Protein AF-A0A536YY60-F1 (afdb_monomer)

Sequence (76 aa):
MSARAETRLWLAQRASAAVLALCVAVHLATMIIAVHGGLSAADLLGRTRGSAGWAAFYGVFVLAVAIHAPIGLRTV

Structure (mmCIF, N/CA/C/O backbone):
data_AF-A0A536YY60-F1
#
_entry.id   AF-A0A536YY60-F1
#
loop_
_atom_site.group_PDB
_atom_site.id
_atom_site.type_symbol
_atom_site.label_atom_id
_atom_site.label_alt_id
_atom_site.label_comp_id
_atom_site.label_asym_id
_atom_site.label_entity_id
_atom_site.label_seq_id
_atom_site.pdbx_PDB_ins_code
_atom_site.Cartn_x
_atom_site.Cartn_y
_atom_site.Cartn_z
_atom_site.occupancy
_atom_site.B_iso_or_equiv
_atom_site.auth_seq_id
_atom_site.auth_comp_id
_atom_site.auth_asym_id
_atom_site.auth_atom_id
_atom_site.pdbx_PDB_model_num
ATOM 1 N N . MET A 1 1 ? -19.102 0.766 20.654 1.00 75.19 1 MET A N 1
ATOM 2 C CA . MET A 1 1 ? -19.053 -0.340 19.664 1.00 75.19 1 MET A CA 1
ATOM 3 C C . MET A 1 1 ? -19.129 -1.667 20.409 1.00 75.19 1 MET A C 1
ATOM 5 O O . MET A 1 1 ? -18.748 -1.700 21.567 1.00 75.19 1 MET A O 1
ATOM 9 N N . SER A 1 2 ? -19.633 -2.746 19.801 1.00 93.75 2 SER A N 1
ATOM 10 C CA . SER A 1 2 ? -19.585 -4.074 20.442 1.00 93.75 2 SER A CA 1
ATOM 11 C C . SER A 1 2 ? -18.147 -4.603 20.478 1.00 93.75 2 SER A C 1
ATOM 13 O O . SER A 1 2 ? -17.422 -4.416 19.500 1.00 93.75 2 SER A O 1
ATOM 15 N N . ALA A 1 3 ? -17.770 -5.336 21.533 1.00 92.81 3 ALA A N 1
ATOM 16 C CA . ALA A 1 3 ? -16.467 -6.003 21.643 1.00 92.81 3 ALA A CA 1
ATOM 17 C C . ALA A 1 3 ? -16.126 -6.835 20.391 1.00 92.81 3 ALA A C 1
ATOM 19 O O . ALA A 1 3 ? -15.011 -6.782 19.882 1.00 92.81 3 ALA A O 1
ATOM 20 N N . ARG A 1 4 ? -17.121 -7.516 19.802 1.00 95.31 4 ARG A N 1
ATOM 21 C CA . ARG A 1 4 ? -16.948 -8.274 18.549 1.00 95.31 4 ARG A CA 1
ATOM 22 C C . ARG A 1 4 ? -16.529 -7.390 17.369 1.00 95.31 4 ARG A C 1
ATOM 24 O O . ARG A 1 4 ? -15.729 -7.812 16.539 1.00 95.31 4 ARG A O 1
ATOM 31 N N . ALA A 1 5 ? -17.083 -6.182 17.265 1.00 94.44 5 ALA A N 1
ATOM 32 C CA . ALA A 1 5 ? -16.749 -5.248 16.191 1.00 94.44 5 ALA A CA 1
ATOM 33 C C . ALA A 1 5 ? -15.324 -4.702 16.356 1.00 94.44 5 ALA A C 1
ATOM 35 O O . ALA A 1 5 ? -14.592 -4.576 15.377 1.00 94.44 5 ALA A O 1
ATOM 36 N N . GLU A 1 6 ? -14.910 -4.444 17.593 1.00 94.62 6 GLU A N 1
ATOM 37 C CA . GLU A 1 6 ? -13.561 -3.983 17.906 1.00 94.62 6 GLU A CA 1
ATOM 38 C C . GLU A 1 6 ? -12.503 -5.055 17.617 1.00 94.62 6 GLU A C 1
ATOM 40 O O . GLU A 1 6 ? -11.509 -4.764 16.949 1.00 94.62 6 GLU A O 1
ATOM 45 N N . THR A 1 7 ? -12.770 -6.315 17.983 1.00 96.62 7 THR A N 1
ATOM 46 C CA . THR A 1 7 ? -11.918 -7.456 17.613 1.00 96.62 7 THR A CA 1
ATOM 47 C C . THR A 1 7 ? -11.759 -7.579 16.097 1.00 96.62 7 THR A C 1
ATOM 49 O O . THR A 1 7 ? -10.648 -7.783 15.608 1.00 96.62 7 THR A O 1
ATOM 52 N N . ARG A 1 8 ? -12.844 -7.417 15.324 1.00 96.88 8 ARG A N 1
ATOM 53 C CA . ARG A 1 8 ? -12.786 -7.464 13.852 1.00 96.88 8 ARG A CA 1
ATOM 54 C C . ARG A 1 8 ? -11.921 -6.349 13.271 1.00 96.88 8 ARG A C 1
ATOM 56 O O . ARG A 1 8 ? -11.117 -6.622 12.386 1.00 96.88 8 ARG A O 1
ATOM 63 N N . LEU A 1 9 ? -12.065 -5.120 13.765 1.00 96.56 9 LEU A N 1
ATOM 64 C CA . LEU A 1 9 ? -11.247 -3.990 13.314 1.00 96.56 9 LEU A CA 1
ATOM 65 C C . LEU A 1 9 ? -9.772 -4.175 13.666 1.00 96.56 9 LEU A C 1
ATOM 67 O O . LEU A 1 9 ? -8.905 -3.890 12.847 1.00 96.56 9 LEU A O 1
ATOM 71 N N . TRP A 1 10 ? -9.479 -4.702 14.852 1.00 96.50 10 TRP A N 1
ATOM 72 C CA . TRP A 1 10 ? -8.114 -5.020 15.259 1.00 96.50 10 TRP A CA 1
ATOM 73 C C . TRP A 1 10 ? -7.478 -6.103 14.373 1.00 96.50 10 TRP A C 1
ATOM 75 O O . TRP A 1 10 ? -6.331 -5.959 13.945 1.00 96.50 10 TRP A O 1
ATOM 85 N N . LEU A 1 11 ? -8.230 -7.159 14.040 1.00 98.31 11 LEU A N 1
ATOM 86 C CA . LEU A 1 11 ? -7.771 -8.199 13.115 1.00 98.31 11 LEU A CA 1
ATOM 87 C C . LEU A 1 11 ? -7.537 -7.631 11.713 1.00 98.31 11 LEU A C 1
ATOM 89 O O . LEU A 1 11 ? -6.482 -7.875 11.130 1.00 98.31 11 LEU A O 1
ATOM 93 N N . ALA A 1 12 ? -8.483 -6.839 11.200 1.00 98.12 12 ALA A N 1
ATOM 94 C CA . ALA A 1 12 ? -8.362 -6.182 9.902 1.00 98.12 12 ALA A CA 1
ATOM 95 C C . ALA A 1 12 ? -7.129 -5.268 9.840 1.00 98.12 12 ALA A C 1
ATOM 97 O O . ALA A 1 12 ? -6.401 -5.303 8.848 1.00 98.12 12 ALA A O 1
ATOM 98 N N . GLN A 1 13 ? -6.838 -4.522 10.911 1.00 98.31 13 GLN A N 1
ATOM 99 C CA . GLN A 1 13 ? -5.656 -3.664 11.003 1.00 98.31 13 GLN A CA 1
ATOM 100 C C . GLN A 1 13 ? -4.351 -4.451 10.880 1.00 98.31 13 GLN A C 1
ATOM 102 O O . GLN A 1 13 ? -3.467 -4.069 10.119 1.00 98.31 13 GLN A O 1
ATOM 107 N N . ARG A 1 14 ? -4.228 -5.566 11.607 1.00 98.44 14 ARG A N 1
ATOM 108 C CA . ARG A 1 14 ? -3.011 -6.397 11.607 1.00 98.44 14 ARG A CA 1
ATOM 109 C C . ARG A 1 14 ? -2.824 -7.152 10.300 1.00 98.44 14 ARG A C 1
ATOM 111 O O . ARG A 1 14 ? -1.712 -7.209 9.786 1.00 98.44 14 ARG A O 1
ATOM 118 N N . ALA A 1 15 ? -3.903 -7.712 9.759 1.00 98.62 15 ALA A N 1
ATOM 119 C CA . ALA A 1 15 ? -3.853 -8.434 8.494 1.00 98.62 15 ALA A CA 1
ATOM 120 C C . ALA A 1 15 ? -3.474 -7.494 7.341 1.00 98.62 15 ALA A C 1
ATOM 122 O O . ALA A 1 15 ? -2.543 -7.787 6.594 1.00 98.62 15 ALA A O 1
ATOM 123 N N . SER A 1 16 ? -4.134 -6.335 7.238 1.00 98.56 16 SER A N 1
ATOM 124 C 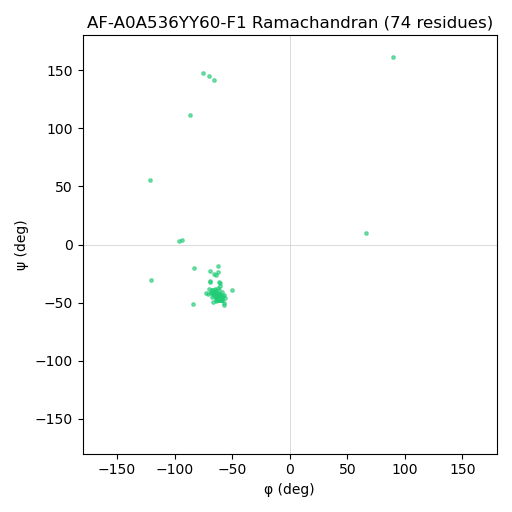CA . SER A 1 16 ? -3.793 -5.326 6.227 1.00 98.56 16 SER A CA 1
ATOM 125 C C . SER A 1 16 ? -2.370 -4.787 6.398 1.00 98.56 16 SER A C 1
ATOM 127 O O . SER A 1 16 ? -1.675 -4.628 5.400 1.00 98.56 16 SER A O 1
ATOM 129 N N . ALA A 1 17 ? -1.890 -4.598 7.633 1.00 98.56 17 ALA A N 1
ATOM 130 C CA . ALA A 1 17 ? -0.505 -4.203 7.896 1.00 98.56 17 ALA A CA 1
ATOM 131 C C . ALA A 1 17 ? 0.509 -5.235 7.379 1.00 98.56 17 ALA A C 1
ATOM 133 O O . ALA A 1 17 ? 1.483 -4.865 6.730 1.00 98.56 17 ALA A O 1
ATOM 134 N N . ALA A 1 18 ? 0.273 -6.527 7.631 1.00 98.69 18 ALA A N 1
ATOM 135 C CA . ALA A 1 18 ? 1.149 -7.599 7.158 1.00 98.69 18 ALA A CA 1
ATOM 136 C C . ALA A 1 18 ? 1.191 -7.667 5.622 1.00 98.69 18 ALA A C 1
ATOM 138 O O . ALA A 1 18 ? 2.267 -7.802 5.038 1.00 98.69 18 ALA A O 1
ATOM 139 N N . VAL A 1 19 ? 0.035 -7.511 4.966 1.00 98.69 19 VAL A N 1
ATOM 140 C CA . VAL A 1 19 ? -0.050 -7.437 3.500 1.00 98.69 19 VAL A CA 1
ATOM 141 C C . VAL A 1 19 ? 0.707 -6.218 2.973 1.00 98.69 19 VAL A C 1
ATOM 143 O O . VAL A 1 19 ? 1.527 -6.363 2.070 1.00 98.69 19 VAL A O 1
ATOM 146 N N . LEU A 1 20 ? 0.497 -5.035 3.558 1.00 98.75 20 LEU A N 1
ATOM 147 C CA . LEU A 1 20 ? 1.198 -3.812 3.157 1.00 98.75 20 LEU A CA 1
ATOM 148 C C . LEU A 1 20 ? 2.710 -3.935 3.337 1.00 98.75 20 LEU A C 1
ATOM 150 O O . LEU A 1 20 ? 3.446 -3.543 2.439 1.00 98.75 20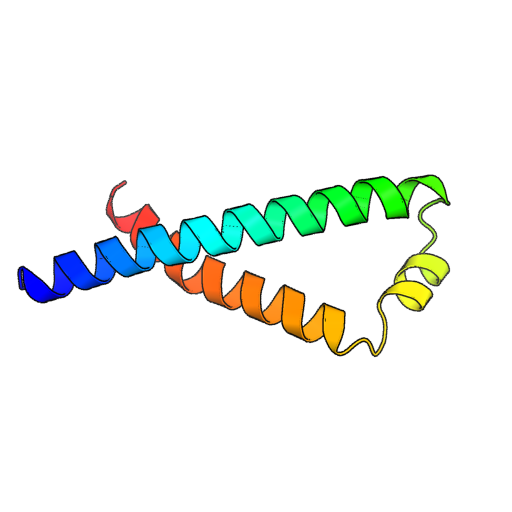 LEU A O 1
ATOM 154 N N . ALA A 1 21 ? 3.177 -4.515 4.444 1.00 98.69 21 ALA A N 1
ATOM 155 C CA . ALA A 1 21 ? 4.599 -4.741 4.678 1.00 98.69 21 ALA A CA 1
ATOM 156 C C . ALA A 1 21 ? 5.221 -5.609 3.572 1.00 98.69 21 ALA A C 1
ATOM 158 O O . ALA A 1 21 ? 6.264 -5.252 3.020 1.00 98.69 21 ALA A O 1
ATOM 159 N N . LEU A 1 22 ? 4.549 -6.702 3.189 1.00 98.62 22 LEU A N 1
ATOM 160 C CA . LEU A 1 22 ? 4.989 -7.549 2.081 1.00 98.62 22 LEU A CA 1
ATOM 161 C C . LEU A 1 22 ? 4.974 -6.790 0.749 1.00 98.62 22 LEU A C 1
ATOM 163 O O . LEU A 1 22 ? 5.959 -6.829 0.011 1.00 98.62 22 LEU A O 1
ATOM 167 N N . CYS A 1 23 ? 3.886 -6.083 0.438 1.00 98.56 23 CYS A N 1
ATOM 168 C CA . CYS A 1 23 ? 3.795 -5.328 -0.806 1.00 98.56 23 CYS A CA 1
ATOM 169 C C . CYS A 1 23 ? 4.873 -4.240 -0.887 1.00 98.56 23 CYS A C 1
ATOM 171 O O . CYS A 1 23 ? 5.498 -4.099 -1.932 1.00 98.56 23 CYS A O 1
ATOM 173 N N . VAL A 1 24 ? 5.143 -3.506 0.195 1.00 98.44 24 VAL A N 1
ATOM 174 C CA . VAL A 1 24 ? 6.211 -2.494 0.239 1.00 98.44 24 VAL A CA 1
ATOM 175 C C . VAL A 1 24 ? 7.577 -3.135 0.008 1.00 98.44 24 VAL A C 1
ATOM 177 O O . VAL A 1 24 ? 8.353 -2.613 -0.790 1.00 98.44 24 VAL A O 1
ATOM 180 N N . ALA A 1 25 ? 7.862 -4.283 0.630 1.00 98.50 25 ALA A N 1
ATOM 181 C CA . ALA A 1 25 ? 9.119 -4.997 0.416 1.00 98.50 25 ALA A CA 1
ATOM 182 C C . ALA A 1 25 ? 9.297 -5.425 -1.053 1.00 98.50 25 ALA A C 1
ATOM 184 O O . ALA A 1 25 ? 10.336 -5.151 -1.654 1.00 98.50 25 ALA A O 1
ATOM 185 N N . VAL A 1 26 ? 8.269 -6.033 -1.656 1.00 97.62 26 VAL A N 1
ATOM 186 C CA . VAL A 1 26 ? 8.279 -6.438 -3.075 1.00 97.62 26 VAL A CA 1
ATOM 187 C C . VAL A 1 26 ? 8.410 -5.226 -3.998 1.00 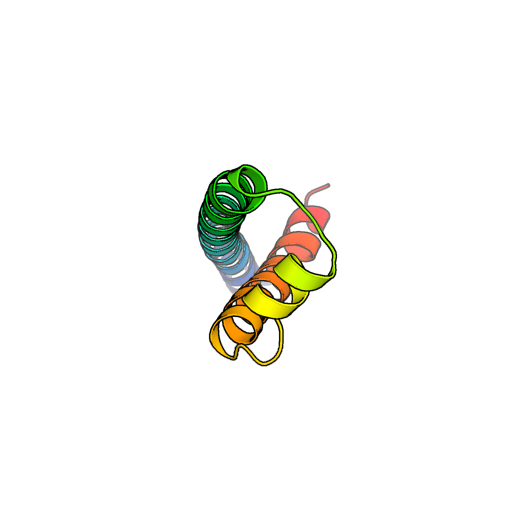97.62 26 VAL A C 1
ATOM 189 O O . VAL A 1 26 ? 9.193 -5.253 -4.950 1.00 97.62 26 VAL A O 1
ATOM 192 N N . HIS A 1 27 ? 7.674 -4.150 -3.715 1.00 96.06 27 HIS A N 1
ATOM 193 C CA . HIS A 1 27 ? 7.726 -2.915 -4.489 1.00 96.06 27 HIS A CA 1
ATOM 194 C C . HIS A 1 27 ? 9.128 -2.304 -4.457 1.00 96.06 27 HIS A C 1
ATOM 196 O O . HIS A 1 27 ? 9.683 -1.980 -5.505 1.00 96.06 27 HIS A O 1
ATOM 202 N N . LEU A 1 28 ? 9.729 -2.203 -3.270 1.00 96.38 28 LEU A N 1
ATOM 203 C CA . LEU A 1 28 ? 11.058 -1.630 -3.100 1.00 96.38 28 LEU A CA 1
ATOM 204 C C . LEU A 1 28 ? 12.133 -2.490 -3.774 1.00 96.38 28 LEU A C 1
ATOM 206 O O . LEU A 1 28 ? 12.964 -1.954 -4.501 1.00 96.38 28 LEU A O 1
ATOM 210 N N . ALA A 1 29 ? 12.084 -3.815 -3.602 1.00 95.62 29 ALA A N 1
ATOM 211 C CA . ALA A 1 29 ? 12.994 -4.733 -4.286 1.00 95.62 29 ALA A CA 1
ATOM 212 C C . ALA A 1 29 ? 12.894 -4.592 -5.814 1.00 95.62 29 ALA A C 1
ATOM 214 O O . ALA A 1 29 ? 13.912 -4.487 -6.498 1.00 95.62 29 ALA A O 1
ATOM 215 N N . THR A 1 30 ? 11.669 -4.507 -6.343 1.00 91.44 30 THR A N 1
ATOM 216 C CA . THR A 1 30 ? 11.431 -4.264 -7.772 1.00 91.44 30 THR A CA 1
ATOM 217 C C . THR A 1 30 ? 12.039 -2.939 -8.209 1.00 91.44 30 THR A C 1
ATOM 219 O O . THR A 1 30 ? 12.736 -2.905 -9.219 1.00 91.44 30 THR A O 1
ATOM 222 N N . MET A 1 31 ? 11.802 -1.857 -7.462 1.00 90.38 31 MET A N 1
ATOM 223 C CA . MET A 1 31 ? 12.346 -0.538 -7.781 1.00 90.38 31 MET A CA 1
ATOM 224 C C . MET A 1 31 ? 13.870 -0.571 -7.826 1.00 90.38 31 MET A C 1
ATOM 226 O O . MET A 1 31 ? 14.443 -0.138 -8.820 1.00 90.38 31 MET A O 1
ATOM 230 N N . ILE A 1 32 ? 14.522 -1.163 -6.821 1.00 91.31 32 ILE A N 1
ATOM 231 C CA . ILE A 1 32 ? 15.984 -1.307 -6.769 1.00 91.31 32 ILE A CA 1
ATOM 232 C C . ILE A 1 32 ? 16.506 -2.029 -8.016 1.00 91.31 32 ILE A C 1
ATOM 234 O O . ILE A 1 32 ? 17.454 -1.562 -8.642 1.00 91.31 32 ILE A O 1
ATOM 238 N N . ILE A 1 33 ? 15.881 -3.134 -8.422 1.00 88.50 33 ILE A N 1
ATOM 239 C CA . ILE A 1 33 ? 16.301 -3.885 -9.615 1.00 88.50 33 ILE A CA 1
ATOM 240 C C . ILE A 1 33 ? 16.023 -3.083 -10.895 1.00 88.50 33 ILE A C 1
ATOM 242 O O . ILE A 1 33 ? 16.848 -3.046 -11.807 1.00 88.50 33 ILE A O 1
ATOM 246 N N . ALA A 1 34 ? 14.870 -2.420 -10.974 1.00 85.75 34 ALA A N 1
ATOM 247 C CA . ALA A 1 34 ? 14.432 -1.712 -12.168 1.00 85.75 34 ALA A CA 1
ATOM 248 C C . ALA A 1 34 ? 15.306 -0.489 -12.483 1.00 85.75 34 ALA A C 1
ATOM 250 O O . ALA A 1 34 ? 15.602 -0.267 -13.660 1.00 85.75 34 ALA A O 1
ATOM 251 N N . VAL A 1 35 ? 15.740 0.261 -11.460 1.00 86.00 35 VAL A N 1
ATOM 252 C CA . VAL A 1 35 ? 16.514 1.507 -11.626 1.00 86.00 35 VAL A CA 1
ATOM 253 C C . VAL A 1 35 ? 17.935 1.280 -12.147 1.00 86.00 35 VAL A C 1
ATOM 255 O O . VAL A 1 35 ? 18.495 2.183 -12.762 1.00 86.00 35 VAL A O 1
ATOM 258 N N . HIS A 1 36 ? 18.512 0.084 -11.971 1.00 83.56 36 HIS A N 1
ATOM 259 C CA . HIS A 1 36 ? 19.882 -0.219 -12.418 1.00 83.56 36 HIS A CA 1
ATOM 260 C C . HIS A 1 36 ? 20.067 -0.110 -13.944 1.00 83.56 36 HIS A C 1
ATOM 262 O O . HIS A 1 36 ? 21.183 0.103 -14.405 1.00 83.56 36 HIS A O 1
ATOM 268 N N . GLY A 1 37 ? 18.992 -0.242 -14.730 1.00 71.19 37 GLY A N 1
ATOM 269 C CA . GLY A 1 37 ? 19.025 -0.143 -16.196 1.00 71.19 37 GLY A C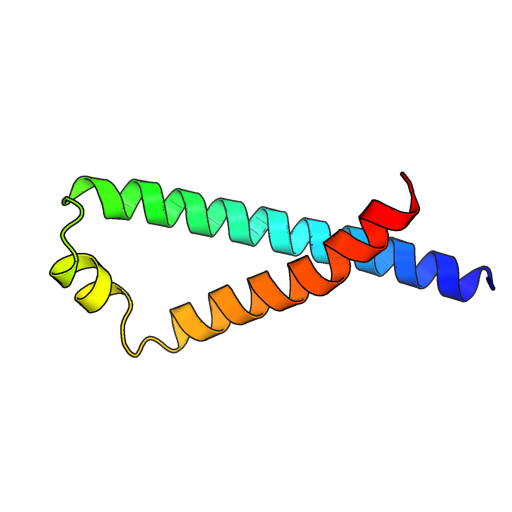A 1
ATOM 270 C C . GLY A 1 37 ? 18.720 1.249 -16.764 1.00 71.19 37 GLY A C 1
ATOM 271 O O . GLY A 1 37 ? 18.624 1.379 -17.979 1.00 71.19 37 GLY A O 1
ATOM 272 N N . GLY A 1 38 ? 18.538 2.269 -15.915 1.00 76.81 38 GLY A N 1
ATOM 273 C CA . GLY A 1 38 ? 18.025 3.584 -16.316 1.00 76.81 38 GLY A CA 1
ATOM 274 C C . GLY A 1 38 ? 16.494 3.689 -16.235 1.00 76.81 38 GLY A C 1
ATOM 275 O O . GLY A 1 38 ? 15.780 2.691 -16.153 1.00 76.81 38 GLY A O 1
ATOM 276 N N . LEU A 1 39 ? 15.982 4.925 -16.207 1.00 82.19 39 LEU A N 1
ATOM 277 C CA . LEU A 1 39 ? 14.566 5.247 -15.971 1.00 82.19 39 LEU A CA 1
ATOM 278 C C . LEU A 1 39 ? 13.951 6.038 -17.134 1.00 82.19 39 LEU A C 1
ATOM 280 O O . LEU A 1 39 ? 13.412 7.129 -16.938 1.00 82.19 39 LEU A O 1
ATOM 284 N N . SER A 1 40 ? 14.029 5.518 -18.361 1.00 87.50 40 SER A N 1
ATOM 285 C CA . SER A 1 40 ? 13.274 6.133 -19.455 1.00 87.50 40 SER A CA 1
ATOM 286 C C . SER A 1 40 ? 11.782 5.785 -19.346 1.00 87.50 40 SER A C 1
ATOM 288 O O . SER A 1 40 ? 11.398 4.698 -18.900 1.00 87.50 40 SER A O 1
ATOM 290 N N . ALA A 1 41 ? 10.915 6.707 -19.773 1.00 79.44 41 ALA A N 1
ATOM 291 C CA . ALA A 1 41 ? 9.471 6.472 -19.794 1.00 79.44 41 ALA A CA 1
ATOM 292 C C . ALA A 1 41 ? 9.089 5.285 -20.699 1.00 79.44 41 ALA A C 1
ATOM 294 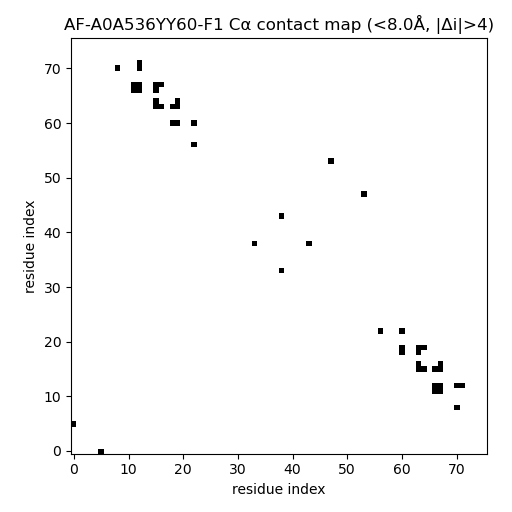O O . ALA A 1 41 ? 8.153 4.547 -20.390 1.00 79.44 41 ALA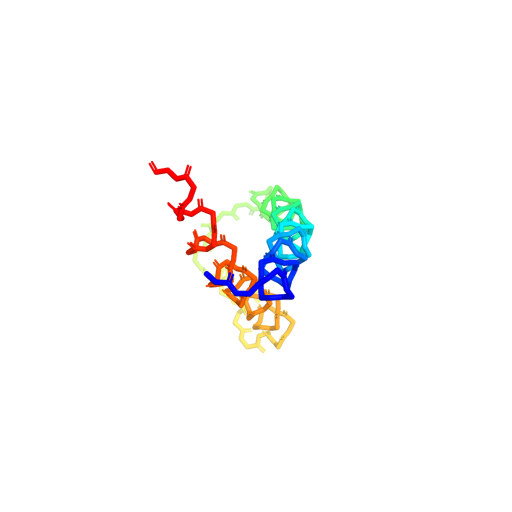 A O 1
ATOM 295 N N . ALA A 1 42 ? 9.834 5.072 -21.790 1.00 85.00 42 ALA A N 1
ATOM 296 C CA . ALA A 1 42 ? 9.634 3.944 -22.693 1.00 85.00 42 ALA A C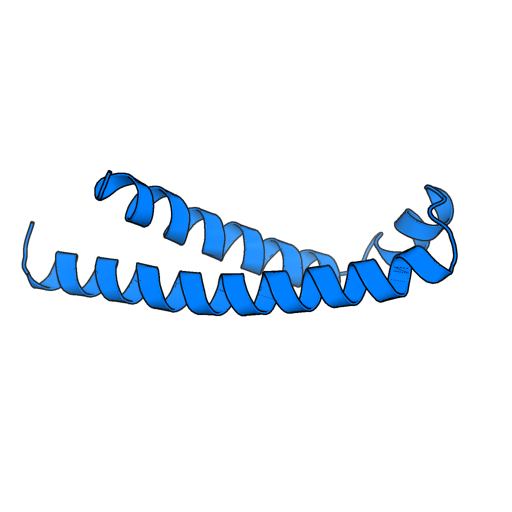A 1
ATOM 297 C C . ALA A 1 42 ? 9.951 2.604 -22.008 1.00 85.00 42 ALA A C 1
ATOM 299 O O . ALA A 1 42 ? 9.160 1.668 -22.120 1.00 85.00 42 ALA A O 1
ATOM 300 N N . ASP A 1 43 ? 11.036 2.531 -21.233 1.00 84.06 43 ASP A N 1
ATOM 301 C CA . ASP A 1 43 ? 11.433 1.310 -20.518 1.00 84.06 43 ASP A CA 1
ATOM 302 C C . ASP A 1 43 ? 10.451 0.963 -19.397 1.00 84.06 43 ASP A C 1
ATOM 304 O O . ASP A 1 43 ? 10.072 -0.198 -19.220 1.00 84.06 43 ASP A O 1
ATOM 308 N N . LEU A 1 44 ? 9.985 1.976 -18.661 1.00 84.19 44 LEU A N 1
ATOM 309 C CA . LEU A 1 44 ? 8.955 1.805 -17.637 1.00 84.19 44 LEU A CA 1
ATOM 310 C C . LEU A 1 44 ? 7.650 1.294 -18.247 1.00 84.19 44 LEU A C 1
ATOM 312 O O . LEU A 1 44 ? 7.083 0.319 -17.750 1.00 84.19 44 LEU A O 1
ATOM 316 N N . LEU A 1 45 ? 7.188 1.900 -19.343 1.00 85.50 45 LEU A N 1
ATOM 317 C CA . LEU A 1 45 ? 5.978 1.454 -20.034 1.00 85.50 45 LEU A CA 1
ATOM 318 C C . LEU A 1 45 ? 6.145 0.056 -20.631 1.00 85.50 45 LEU A C 1
ATOM 320 O O . LEU A 1 45 ? 5.220 -0.745 -20.522 1.00 85.50 45 LEU A O 1
ATOM 324 N N . GLY A 1 46 ? 7.308 -0.272 -21.196 1.00 86.50 46 GLY A N 1
ATOM 325 C CA . GLY A 1 46 ? 7.610 -1.614 -21.698 1.00 86.50 46 GLY A CA 1
ATOM 326 C C . GLY A 1 46 ? 7.550 -2.685 -20.605 1.00 86.50 46 GLY A C 1
ATOM 327 O O . GLY A 1 46 ? 7.075 -3.790 -20.848 1.00 86.50 46 GLY A O 1
ATOM 328 N N . ARG A 1 47 ? 7.957 -2.344 -19.377 1.00 84.69 47 ARG A N 1
ATOM 329 C CA . ARG A 1 47 ? 7.945 -3.248 -18.214 1.00 84.69 47 ARG A CA 1
ATOM 330 C C . ARG A 1 47 ? 6.598 -3.336 -17.490 1.00 84.69 47 ARG A C 1
ATOM 332 O O . ARG A 1 47 ? 6.384 -4.285 -16.733 1.00 84.69 47 ARG A O 1
ATOM 339 N N . THR A 1 48 ? 5.708 -2.357 -17.670 1.00 89.06 48 THR A N 1
ATOM 340 C CA . THR A 1 48 ? 4.487 -2.229 -16.851 1.00 89.06 48 THR A CA 1
ATOM 341 C C . THR A 1 48 ? 3.174 -2.287 -17.627 1.00 89.06 48 THR A C 1
ATOM 343 O O . THR A 1 48 ? 2.180 -2.772 -17.078 1.00 89.06 48 THR A O 1
ATOM 346 N N . ARG A 1 49 ? 3.127 -1.836 -18.889 1.00 90.81 49 ARG A N 1
ATOM 347 C CA . ARG A 1 49 ? 1.862 -1.740 -19.636 1.00 90.81 49 ARG A CA 1
ATOM 348 C C . ARG A 1 49 ? 1.258 -3.119 -19.895 1.00 90.81 49 ARG A C 1
ATOM 350 O O . ARG A 1 49 ? 1.964 -4.066 -20.219 1.00 90.81 49 ARG A O 1
ATOM 357 N N . GLY A 1 50 ? -0.068 -3.211 -19.805 1.00 92.88 50 GLY A N 1
ATOM 358 C CA . GLY A 1 50 ? -0.810 -4.434 -20.139 1.00 92.88 50 GLY A CA 1
ATOM 359 C C . GLY A 1 50 ? -0.547 -5.626 -19.211 1.00 92.88 50 GLY A C 1
ATOM 360 O O . GLY A 1 50 ? -0.984 -6.733 -19.510 1.00 92.88 50 GLY A O 1
ATOM 361 N N . SER A 1 51 ? 0.151 -5.425 -18.089 1.00 94.69 51 SER A N 1
ATOM 362 C CA . SER A 1 51 ? 0.483 -6.501 -17.159 1.00 94.69 51 SER A CA 1
ATOM 363 C C . SER A 1 51 ? -0.635 -6.733 -16.147 1.00 94.69 51 SER A C 1
ATOM 365 O O . SER A 1 51 ? -0.851 -5.932 -15.233 1.00 94.69 51 SER A O 1
ATOM 367 N N . ALA A 1 52 ? -1.303 -7.881 -16.266 1.00 95.31 52 ALA A N 1
ATOM 368 C CA . ALA A 1 52 ? -2.264 -8.345 -15.267 1.00 95.31 52 ALA A CA 1
ATOM 369 C C . ALA A 1 52 ? -1.606 -8.569 -13.893 1.00 95.31 52 ALA A C 1
ATOM 371 O O . ALA A 1 52 ? -2.233 -8.319 -12.867 1.00 95.31 52 ALA A O 1
ATOM 372 N N . GLY A 1 53 ? -0.329 -8.975 -13.863 1.00 95.50 53 GLY A N 1
ATOM 373 C CA . GLY A 1 53 ? 0.431 -9.140 -12.622 1.00 95.50 53 GLY A CA 1
ATOM 374 C C . GLY A 1 53 ? 0.610 -7.819 -11.872 1.00 95.50 53 GLY A C 1
ATOM 375 O O . GLY A 1 53 ? 0.330 -7.751 -10.676 1.00 95.50 53 GLY A O 1
ATOM 376 N N . TRP A 1 54 ? 0.986 -6.746 -12.579 1.00 95.12 54 TRP A N 1
ATOM 377 C CA . TRP A 1 54 ? 1.082 -5.412 -11.974 1.00 95.12 54 TRP A CA 1
ATOM 378 C C . TRP A 1 54 ? -0.283 -4.884 -11.538 1.00 95.12 54 TRP A C 1
ATOM 380 O O . TRP A 1 54 ? -0.396 -4.335 -10.443 1.00 95.12 54 TRP A O 1
ATOM 390 N N . ALA A 1 55 ? -1.325 -5.094 -12.346 1.00 95.81 55 ALA A N 1
ATOM 391 C CA . ALA A 1 55 ? -2.685 -4.708 -11.983 1.00 95.81 55 ALA A CA 1
ATOM 392 C C . ALA A 1 55 ? -3.156 -5.407 -10.695 1.00 95.81 55 ALA A C 1
ATOM 394 O O . ALA A 1 55 ? -3.664 -4.746 -9.791 1.00 95.81 55 ALA A O 1
ATOM 395 N N . ALA A 1 56 ? -2.933 -6.719 -10.572 1.00 97.75 56 ALA A N 1
ATOM 396 C CA . ALA A 1 56 ? -3.274 -7.478 -9.372 1.00 97.75 56 ALA A CA 1
ATOM 397 C C . ALA A 1 56 ? -2.467 -7.010 -8.152 1.00 97.75 56 ALA A C 1
ATOM 399 O O . ALA A 1 56 ? -3.042 -6.781 -7.089 1.00 97.75 56 ALA A O 1
ATOM 400 N N . PHE A 1 57 ? -1.156 -6.809 -8.313 1.00 97.81 57 PHE A N 1
ATOM 401 C CA . PHE A 1 57 ? -0.283 -6.323 -7.246 1.00 97.81 57 PHE A CA 1
ATOM 402 C C . PHE A 1 57 ? -0.755 -4.973 -6.689 1.00 97.81 57 PHE A C 1
ATOM 404 O O . PHE A 1 57 ? -0.969 -4.840 -5.483 1.00 97.81 57 PHE A O 1
ATOM 411 N N . TYR A 1 58 ? -0.973 -3.982 -7.559 1.00 97.06 58 TYR A N 1
ATOM 412 C CA . TYR A 1 58 ? -1.445 -2.665 -7.127 1.00 97.06 58 TYR A CA 1
ATOM 413 C C . TYR A 1 58 ? -2.890 -2.701 -6.621 1.00 97.06 58 TYR A C 1
ATOM 415 O O . TYR A 1 58 ? -3.214 -1.977 -5.683 1.00 97.06 58 TYR A O 1
ATOM 423 N N . GLY A 1 59 ? -3.742 -3.573 -7.164 1.00 98.12 59 GLY A N 1
ATOM 424 C CA . GLY A 1 59 ? -5.085 -3.806 -6.636 1.00 98.12 59 GLY A CA 1
ATOM 425 C C . GLY A 1 59 ? -5.059 -4.285 -5.183 1.00 98.12 59 GLY A C 1
ATOM 426 O O . GLY A 1 59 ? -5.735 -3.707 -4.333 1.00 98.12 59 GLY A O 1
ATOM 427 N N . VAL A 1 60 ? -4.224 -5.280 -4.867 1.00 98.69 60 VAL A N 1
ATOM 428 C CA . VAL A 1 60 ? -4.025 -5.758 -3.487 1.00 98.69 60 VAL A CA 1
ATOM 429 C C . VAL A 1 60 ? -3.482 -4.644 -2.594 1.00 98.69 60 VAL A C 1
ATOM 431 O O . VAL A 1 60 ? -3.999 -4.445 -1.494 1.00 98.69 60 VAL A O 1
ATOM 434 N N . PHE A 1 61 ? -2.489 -3.887 -3.072 1.00 98.50 61 PHE A N 1
ATOM 435 C CA . PHE A 1 61 ? -1.919 -2.763 -2.329 1.00 98.50 61 PHE A CA 1
ATOM 436 C C . PHE A 1 61 ? -2.987 -1.723 -1.960 1.00 98.50 61 PHE A C 1
ATOM 438 O O . PHE A 1 61 ? -3.117 -1.357 -0.792 1.00 98.50 61 PHE A O 1
ATOM 445 N N . VAL A 1 62 ? -3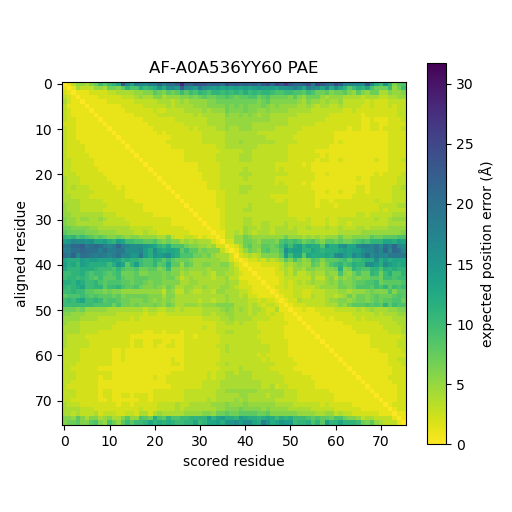.785 -1.281 -2.937 1.00 98.69 62 VAL A N 1
ATOM 446 C CA . VAL A 1 62 ? -4.845 -0.281 -2.739 1.00 98.69 62 VAL A CA 1
ATOM 447 C C . VAL A 1 62 ? -5.906 -0.788 -1.766 1.00 98.69 62 VAL A C 1
ATOM 449 O O . VAL A 1 62 ? -6.279 -0.059 -0.848 1.00 98.69 62 VAL A O 1
ATOM 452 N N . LEU A 1 63 ? -6.361 -2.036 -1.913 1.00 98.69 63 LEU A N 1
ATOM 453 C CA . LEU A 1 63 ? -7.338 -2.631 -0.997 1.00 98.69 63 LEU A CA 1
ATOM 454 C C . LEU A 1 63 ? -6.804 -2.695 0.439 1.00 98.69 63 LEU A C 1
ATOM 456 O O . LEU A 1 63 ? -7.516 -2.343 1.380 1.00 98.69 63 LEU A O 1
ATOM 460 N N . ALA A 1 64 ? -5.546 -3.101 0.617 1.00 98.75 64 ALA A N 1
ATOM 461 C CA . ALA A 1 64 ? -4.930 -3.174 1.934 1.00 98.75 64 ALA A CA 1
ATOM 462 C C . ALA A 1 64 ? -4.788 -1.781 2.573 1.00 98.75 64 ALA A C 1
ATOM 464 O O . ALA A 1 64 ? -5.120 -1.619 3.748 1.00 98.75 64 ALA A O 1
ATOM 465 N N . VAL A 1 65 ? -4.378 -0.762 1.807 1.00 98.50 65 VAL A N 1
ATOM 466 C CA . VAL A 1 65 ? -4.242 0.617 2.310 1.00 98.50 65 VAL A CA 1
ATOM 467 C C . VAL A 1 65 ? -5.596 1.239 2.656 1.00 98.50 65 VAL A C 1
ATOM 469 O O . VAL A 1 65 ? -5.714 1.898 3.689 1.00 98.50 65 VAL A O 1
ATOM 472 N N . ALA A 1 66 ? -6.631 0.973 1.852 1.00 98.56 66 ALA A N 1
ATOM 473 C CA . ALA A 1 66 ? -7.989 1.466 2.082 1.00 98.56 66 ALA A CA 1
ATOM 474 C C . ALA A 1 66 ? -8.612 0.902 3.371 1.00 98.56 66 ALA A C 1
ATOM 476 O O . ALA A 1 66 ? -9.473 1.542 3.970 1.00 98.56 66 ALA A O 1
ATOM 477 N N . ILE A 1 67 ? -8.162 -0.275 3.816 1.00 98.44 67 ILE A N 1
ATOM 478 C CA . ILE A 1 67 ? -8.540 -0.859 5.108 1.00 98.44 67 ILE A CA 1
ATOM 479 C C . ILE A 1 67 ? -7.662 -0.290 6.229 1.00 98.44 67 ILE A C 1
ATOM 481 O O . ILE A 1 67 ? -8.176 0.166 7.249 1.00 98.44 67 ILE A O 1
ATOM 485 N N . HIS A 1 68 ? -6.341 -0.318 6.050 1.00 98.50 68 HIS A N 1
ATOM 486 C CA . HIS A 1 68 ? -5.379 -0.027 7.110 1.00 98.50 68 HIS A CA 1
ATOM 487 C C . HIS A 1 68 ? -5.394 1.439 7.560 1.00 98.50 68 HIS A C 1
ATOM 489 O O . HIS A 1 68 ? -5.366 1.728 8.758 1.00 98.50 68 HIS A O 1
ATOM 495 N N . ALA A 1 69 ? -5.425 2.379 6.611 1.00 98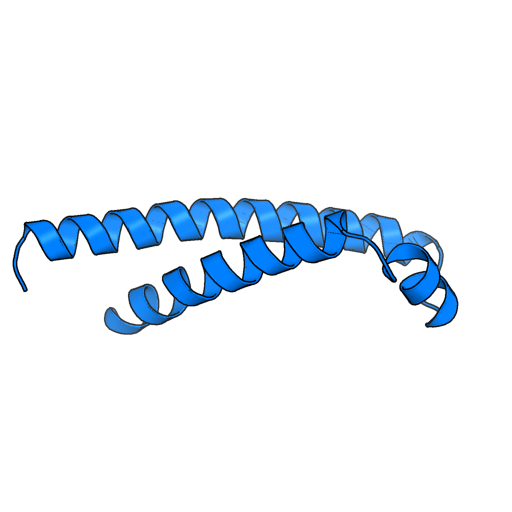.06 69 ALA A N 1
ATOM 496 C CA . ALA A 1 69 ? -5.253 3.792 6.929 1.00 98.06 69 ALA A CA 1
ATOM 497 C C . ALA A 1 69 ? -6.416 4.356 7.770 1.00 98.06 69 ALA A C 1
ATOM 499 O O . ALA A 1 69 ? -6.140 4.921 8.829 1.00 98.06 69 ALA A O 1
ATOM 500 N N . PRO A 1 70 ? -7.704 4.157 7.420 1.00 97.94 70 PRO A N 1
ATOM 501 C CA . PRO A 1 70 ? -8.807 4.685 8.229 1.00 97.94 70 PRO A CA 1
ATOM 502 C C . PRO A 1 70 ? -8.887 4.052 9.624 1.00 97.94 70 PRO A C 1
ATOM 504 O O . PRO A 1 70 ? -9.162 4.734 10.610 1.00 97.94 70 PRO A O 1
ATOM 507 N N . ILE A 1 71 ? -8.623 2.743 9.727 1.00 97.19 71 ILE A N 1
ATOM 508 C CA . ILE A 1 71 ? -8.632 2.030 11.010 1.00 97.19 71 ILE A CA 1
ATOM 509 C C . ILE A 1 71 ? -7.451 2.465 11.889 1.00 97.19 71 ILE A C 1
ATOM 511 O O . ILE A 1 71 ? -7.590 2.468 13.110 1.00 97.19 71 ILE A O 1
ATOM 515 N N . GLY A 1 72 ? -6.308 2.831 11.307 1.00 95.56 72 GLY A N 1
ATOM 516 C CA . GLY A 1 72 ? -5.179 3.399 12.046 1.00 95.56 72 GLY A CA 1
ATOM 517 C C . GLY A 1 72 ? -5.435 4.834 12.501 1.00 95.56 72 GLY A C 1
ATOM 518 O O . GLY A 1 72 ? -5.151 5.178 13.640 1.00 95.56 72 GLY A O 1
ATOM 519 N N . LEU A 1 73 ? -6.037 5.662 11.647 1.00 97.25 73 LEU A N 1
ATOM 520 C CA . LEU A 1 73 ? -6.301 7.066 11.969 1.00 97.25 73 LEU A CA 1
ATOM 521 C C . LEU A 1 73 ? -7.310 7.254 13.107 1.00 97.25 73 LEU A C 1
ATOM 523 O O . LEU A 1 73 ? -7.237 8.253 13.802 1.00 97.25 73 LEU A O 1
ATOM 527 N N . ARG A 1 74 ? -8.208 6.293 13.358 1.00 93.06 74 ARG A N 1
ATOM 528 C CA . ARG A 1 74 ? -9.161 6.377 14.484 1.00 93.06 74 ARG A CA 1
ATOM 529 C C . ARG A 1 74 ? -8.498 6.408 15.871 1.00 93.06 74 ARG A C 1
ATOM 531 O O . ARG A 1 74 ? -9.188 6.673 16.848 1.00 93.06 74 ARG A O 1
ATOM 538 N N . THR A 1 75 ? -7.234 5.986 15.975 1.00 82.44 75 THR A N 1
ATOM 539 C CA . THR A 1 75 ? -6.497 5.911 17.249 1.00 82.44 75 THR A CA 1
ATOM 540 C C . THR A 1 75 ? -5.624 7.136 17.504 1.00 82.44 75 THR A C 1
ATOM 542 O O . THR A 1 75 ? -4.879 7.140 18.481 1.00 82.44 75 THR A O 1
ATOM 545 N N . VAL A 1 76 ? -5.671 8.119 16.605 1.00 87.94 76 VAL A N 1
ATOM 546 C CA . VAL A 1 76 ? -4.993 9.416 16.705 1.00 87.94 76 VAL A CA 1
ATOM 547 C C . VAL A 1 76 ? -6.037 10.464 17.061 1.00 87.94 76 VAL A C 1
ATOM 549 O O . VAL A 1 76 ? -5.739 11.285 17.951 1.00 87.94 76 VAL A O 1
#

Radius of gyration: 16.59 Å; Cα contacts (8 Å, |Δi|>4): 24; chains: 1; bounding box: 40×19×44 Å

Foldseek 3Di:
DDPVVVVVLVVLQVVLVVLLVVLVVVVVVCVVVQPVVPDDPVSVCVVAPPDPVNVVSVVSNVVSCVSNVVSVVVVD

Solvent-accessible surface area (backbone atoms only — not comparable to full-atom values): 4353 Å² total; per-residue (Å²): 133,57,71,71,58,51,52,50,53,53,49,49,38,53,53,22,45,55,51,44,53,52,50,50,51,54,50,49,54,49,48,61,62,52,54,76,78,55,84,50,72,66,59,52,46,71,75,49,62,94,38,65,67,57,52,51,52,52,48,52,47,51,57,27,47,69,54,24,52,63,65,55,56,75,80,110

pLDDT: mean 93.38, std 6.49, range [71.19, 98.75]

Secondary structure (DSSP, 8-state):
--HHHHHHHHHHHHHHHHHHHHHHHHHHHHHHHHHTT---HHHHHHHHTT-HHHHHHHHHHHHHHHHHHHHHHTT-

Nearest PDB structures (foldseek):
  6dmp-assembly1_B  TM=6.006E-01  e=9.472E+00  synthetic construct

Mean predicted aligned error: 4.03 Å